Protein AF-A0A958QRT0-F1 (afdb_monomer_lite)

Sequence (179 aa):
MIATTVKENYSLEKLTEFRRAFLAACTELGKNMSVHSEMLIETIPVDVADWAEQMGEYTLIKEHGRGHIIVSFMATKYEVPKLEEDKEKGKLVVPVKSIVADQELKFNAYIYMDKNKKYLTYGKDGRSLSSKQLDKLLSAQKNLYIRKQDAELFKRYFASNVVNDLIDFYLKNETDKAG

Radius of gyration: 20.1 Å; chains: 1; bounding box: 50×43×55 Å

pLDDT: mean 81.21, std 17.02, range [22.67, 97.75]

Secondary structure (DSSP, 8-state):
-------SS--HHHHHHHHHHHHHHHHHTT----TT-----------HHHHHHHHEEEEEEEEETTEEEEEEEE--SSPPPP-EEETTTTEEEEEGGGSPTTPBPSS-EEEEETTTTEEEEEE-TT-B--HHHHHHHHHH-SEEEE-GGGHHHHHHHHHHHHHHHHHHHHHHHHHHH--

Structure (mmCIF, N/CA/C/O backbone):
data_AF-A0A958QRT0-F1
#
_entry.id   AF-A0A958QRT0-F1
#
loop_
_atom_site.group_PDB
_atom_site.id
_atom_site.type_symbol
_atom_site.label_atom_id
_atom_site.label_alt_id
_atom_site.label_comp_id
_atom_site.label_asym_id
_atom_site.label_entity_id
_atom_site.label_seq_id
_atom_site.pdbx_PDB_ins_code
_atom_site.Cartn_x
_atom_site.Cartn_y
_atom_site.Cartn_z
_atom_site.occupancy
_atom_site.B_iso_or_equiv
_atom_site.auth_seq_id
_atom_site.auth_comp_id
_atom_site.auth_asym_id
_atom_site.auth_atom_id
_atom_site.pdbx_PDB_model_num
ATOM 1 N N . MET A 1 1 ? 1.962 -14.123 -6.333 1.00 25.78 1 MET A N 1
ATOM 2 C CA . MET A 1 1 ? 2.178 -14.047 -7.791 1.00 25.78 1 MET A CA 1
ATOM 3 C C . MET A 1 1 ? 1.785 -12.650 -8.224 1.00 25.78 1 MET A C 1
ATOM 5 O O . MET A 1 1 ? 0.600 -12.349 -8.279 1.00 25.78 1 MET A O 1
ATOM 9 N N . ILE A 1 2 ? 2.769 -11.773 -8.392 1.00 25.77 2 ILE A N 1
ATOM 10 C CA . ILE A 1 2 ? 2.562 -10.430 -8.932 1.00 25.77 2 ILE A CA 1
ATOM 11 C C . ILE A 1 2 ? 3.020 -10.539 -10.384 1.00 25.77 2 ILE A C 1
ATOM 13 O O . ILE A 1 2 ? 4.209 -10.647 -10.651 1.00 25.77 2 ILE A O 1
ATOM 17 N N . ALA A 1 3 ? 2.068 -10.659 -11.303 1.00 22.67 3 ALA A N 1
ATOM 18 C CA . ALA A 1 3 ? 2.349 -10.604 -12.729 1.00 22.67 3 ALA A CA 1
ATOM 19 C C . ALA A 1 3 ? 2.174 -9.146 -13.151 1.00 22.67 3 ALA A C 1
ATOM 21 O O . ALA A 1 3 ? 1.046 -8.678 -13.303 1.00 22.67 3 ALA A O 1
ATOM 22 N N . THR A 1 4 ? 3.278 -8.416 -13.275 1.00 27.89 4 THR A N 1
ATOM 23 C CA . THR A 1 4 ? 3.251 -7.043 -13.779 1.00 27.89 4 THR A CA 1
ATOM 24 C C . THR A 1 4 ? 3.707 -7.069 -15.227 1.00 27.89 4 THR A C 1
ATOM 26 O O . THR A 1 4 ? 4.863 -7.348 -15.523 1.00 27.89 4 THR A O 1
ATOM 29 N N . THR A 1 5 ? 2.788 -6.800 -16.150 1.00 25.39 5 THR A N 1
ATOM 30 C CA . THR A 1 5 ? 3.132 -6.550 -17.551 1.00 25.39 5 THR A CA 1
ATOM 31 C C . THR A 1 5 ? 3.600 -5.104 -17.659 1.00 25.39 5 THR A C 1
ATOM 33 O O . THR A 1 5 ? 2.780 -4.190 -17.590 1.00 25.39 5 THR A O 1
ATOM 36 N N . VAL A 1 6 ? 4.905 -4.879 -17.805 1.00 34.78 6 VAL A N 1
ATOM 37 C CA . VAL A 1 6 ? 5.455 -3.539 -18.045 1.00 34.78 6 VAL A CA 1
ATOM 38 C C . VAL A 1 6 ? 5.923 -3.474 -19.493 1.00 34.78 6 VAL A C 1
ATOM 40 O O . VAL A 1 6 ? 6.841 -4.179 -19.896 1.00 34.78 6 VAL A O 1
ATOM 43 N N . LYS A 1 7 ? 5.240 -2.655 -20.297 1.00 38.75 7 LYS A N 1
ATOM 44 C CA . LYS A 1 7 ? 5.672 -2.305 -21.654 1.00 38.75 7 LYS A CA 1
ATOM 45 C C . LYS A 1 7 ? 6.659 -1.142 -21.561 1.00 38.75 7 LYS A C 1
ATOM 47 O O . LYS A 1 7 ? 6.246 -0.102 -21.054 1.00 38.75 7 LYS A O 1
ATOM 52 N N . GLU A 1 8 ? 7.859 -1.373 -22.095 1.00 42.41 8 GLU A N 1
ATOM 53 C CA . GLU A 1 8 ? 8.827 -0.482 -22.769 1.00 42.41 8 GLU A CA 1
ATOM 54 C C . GLU A 1 8 ? 8.709 1.037 -22.565 1.00 42.41 8 GLU A C 1
ATOM 56 O O . GLU A 1 8 ? 7.611 1.596 -22.645 1.00 42.41 8 GLU A O 1
ATOM 61 N N . ASN A 1 9 ? 9.885 1.681 -22.448 1.00 44.34 9 ASN A N 1
ATOM 62 C CA . ASN A 1 9 ? 10.188 3.080 -22.789 1.00 44.34 9 ASN A CA 1
ATOM 63 C C . ASN A 1 9 ? 8.977 3.822 -23.354 1.00 44.34 9 ASN A C 1
ATOM 65 O O . ASN A 1 9 ? 8.547 3.536 -24.474 1.00 44.34 9 ASN A O 1
ATOM 69 N N . TYR A 1 10 ? 8.398 4.739 -22.573 1.00 49.50 10 TYR A N 1
ATOM 70 C CA . TYR A 1 10 ? 7.204 5.461 -22.994 1.00 49.50 10 TYR A CA 1
ATOM 71 C C . TYR A 1 10 ? 7.439 6.081 -24.375 1.00 49.50 10 TYR A C 1
ATOM 73 O O . TYR A 1 10 ? 8.211 7.027 -24.521 1.00 49.50 10 TYR A O 1
ATOM 81 N N . SER A 1 11 ? 6.774 5.542 -25.401 1.00 60.44 11 SER A N 1
ATOM 82 C CA . SER A 1 11 ? 6.780 6.167 -26.715 1.00 60.44 11 SER A CA 1
ATOM 83 C C . SER A 1 11 ? 6.217 7.581 -26.569 1.00 60.44 11 SER A C 1
ATOM 85 O O . SER A 1 11 ? 5.319 7.822 -25.754 1.00 60.44 11 SER A O 1
ATOM 87 N N . LEU A 1 12 ? 6.718 8.524 -27.373 1.00 56.06 12 LEU A N 1
ATOM 88 C CA . LEU A 1 12 ? 6.202 9.899 -27.436 1.00 56.06 12 LEU A CA 1
ATOM 89 C C . LEU A 1 12 ? 4.664 9.919 -27.549 1.00 56.06 12 LEU A C 1
ATOM 91 O O . LEU A 1 12 ? 3.988 10.793 -27.013 1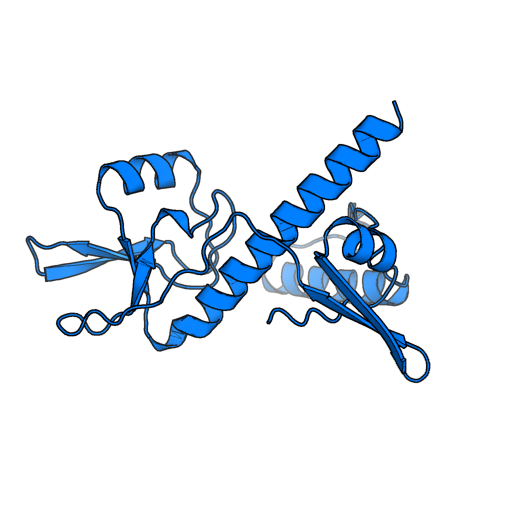.00 56.06 12 LEU A O 1
ATOM 95 N N . GLU A 1 13 ? 4.117 8.896 -28.201 1.00 63.62 13 GLU A N 1
ATOM 96 C CA . GLU A 1 13 ? 2.695 8.628 -28.366 1.00 63.62 13 GLU A CA 1
ATOM 97 C C . GLU A 1 13 ? 1.967 8.399 -27.029 1.00 63.62 13 GLU A C 1
ATOM 99 O O . GLU A 1 13 ? 0.973 9.071 -26.761 1.00 63.62 13 GLU A O 1
ATOM 104 N N . LYS A 1 14 ? 2.501 7.555 -26.134 1.00 63.78 14 LYS A N 1
ATOM 105 C CA . LYS A 1 14 ? 1.920 7.320 -24.799 1.00 63.78 14 LYS A CA 1
ATOM 106 C C . LYS A 1 14 ? 2.013 8.543 -23.888 1.00 63.78 14 LYS A C 1
ATOM 108 O O . LYS A 1 14 ? 1.078 8.815 -23.141 1.00 63.78 14 LYS A O 1
ATOM 113 N N . LEU A 1 15 ? 3.115 9.296 -23.949 1.00 63.78 15 LEU A N 1
ATOM 114 C CA . LEU A 1 15 ? 3.248 10.557 -23.201 1.00 63.78 15 LEU A CA 1
ATOM 115 C C . LEU A 1 15 ? 2.255 11.608 -23.708 1.00 63.78 15 LEU A C 1
ATOM 117 O O . LEU A 1 15 ? 1.660 12.342 -22.920 1.00 63.78 15 LEU A O 1
ATOM 121 N N . THR A 1 16 ? 2.024 11.641 -25.020 1.00 68.88 16 THR A N 1
ATOM 122 C CA . THR A 1 16 ? 1.020 12.512 -25.642 1.00 68.88 16 THR A CA 1
ATOM 123 C C . THR A 1 16 ? -0.397 12.114 -25.226 1.00 68.88 16 THR A C 1
ATOM 125 O O . THR A 1 16 ? -1.219 12.983 -24.927 1.00 68.88 16 THR A O 1
ATOM 128 N N . GLU A 1 17 ? -0.683 10.814 -25.160 1.00 76.12 17 GLU A N 1
ATOM 129 C CA . GLU A 1 17 ? -1.972 10.280 -24.719 1.00 76.12 17 GLU A CA 1
ATOM 130 C C . GLU A 1 17 ? -2.236 10.584 -23.237 1.00 76.12 17 GLU A C 1
ATOM 132 O O . GLU A 1 17 ? -3.290 11.127 -22.899 1.00 76.12 17 GLU A O 1
ATOM 137 N N . PHE A 1 18 ? -1.242 10.358 -22.371 1.00 75.19 18 PHE A N 1
ATOM 138 C CA . PHE A 1 18 ? -1.289 10.749 -20.961 1.00 75.19 18 PHE A CA 1
ATOM 139 C C . PHE A 1 18 ? -1.544 12.250 -20.800 1.00 75.19 18 PHE A C 1
ATOM 141 O O . PHE A 1 18 ? -2.455 12.652 -20.079 1.00 75.19 18 PHE A O 1
ATOM 148 N N . ARG A 1 19 ? -0.791 13.091 -21.520 1.00 72.75 19 ARG A N 1
ATOM 149 C CA . ARG A 1 19 ? -0.951 14.549 -21.481 1.00 72.75 19 ARG A CA 1
ATOM 150 C C . ARG A 1 19 ? -2.365 14.972 -21.874 1.00 72.75 19 ARG A C 1
ATOM 152 O O . ARG A 1 19 ? -2.944 15.843 -21.228 1.00 72.75 19 ARG A O 1
ATOM 159 N N . ARG A 1 20 ? -2.936 14.359 -22.915 1.00 78.62 20 ARG A N 1
ATOM 160 C CA . ARG A 1 20 ? -4.307 14.642 -23.362 1.00 78.62 20 ARG A CA 1
ATOM 161 C C . ARG A 1 20 ? -5.331 14.250 -22.293 1.00 78.62 20 ARG A C 1
ATOM 163 O O . ARG A 1 20 ? -6.212 15.053 -21.994 1.00 78.62 20 ARG A O 1
ATOM 170 N N . ALA A 1 21 ? -5.193 13.064 -21.702 1.00 80.06 21 ALA A N 1
ATOM 171 C CA . ALA A 1 21 ? -6.075 12.595 -20.633 1.00 80.06 21 ALA A CA 1
ATOM 172 C C . ALA A 1 21 ? -5.989 13.484 -19.379 1.00 80.06 21 ALA A C 1
ATOM 174 O O . ALA A 1 21 ? -7.010 13.845 -18.798 1.00 80.06 21 ALA A O 1
ATOM 175 N N . PHE A 1 22 ? -4.779 13.900 -19.001 1.00 76.62 22 PHE A N 1
ATOM 176 C CA . PHE A 1 22 ? -4.549 14.783 -17.861 1.00 76.62 22 PHE A CA 1
ATOM 177 C C . PHE A 1 22 ? -5.178 16.168 -18.060 1.00 76.62 22 PHE A C 1
ATOM 179 O O . PHE A 1 22 ? -5.874 16.661 -17.174 1.00 76.62 22 PHE A O 1
ATOM 186 N N . LEU A 1 23 ? -4.973 16.792 -19.229 1.00 80.56 23 LEU A N 1
ATOM 187 C CA . LEU A 1 23 ? -5.564 18.099 -19.533 1.00 80.56 23 LEU A CA 1
ATOM 188 C C . LEU A 1 23 ? -7.096 18.045 -19.490 1.00 80.56 23 LEU A C 1
ATOM 190 O O . LEU A 1 23 ? -7.709 18.940 -18.911 1.00 80.56 23 LEU A O 1
ATOM 194 N N . ALA A 1 24 ? -7.700 16.978 -20.024 1.00 79.38 24 ALA A N 1
ATOM 195 C CA . ALA A 1 24 ? -9.145 16.772 -19.967 1.00 79.38 24 ALA A CA 1
ATOM 196 C C . ALA A 1 24 ? -9.658 16.702 -18.517 1.00 79.38 24 ALA A C 1
ATOM 198 O O . ALA A 1 24 ? -10.584 17.428 -18.158 1.00 79.38 24 ALA A O 1
ATOM 199 N N . ALA A 1 25 ? -8.999 15.918 -17.658 1.00 79.88 25 ALA A N 1
ATOM 200 C CA . ALA A 1 25 ? -9.362 15.810 -16.245 1.00 79.88 25 ALA A CA 1
ATOM 201 C C . ALA A 1 25 ? -9.219 17.147 -15.488 1.00 79.88 25 ALA A C 1
ATOM 203 O O . ALA A 1 25 ? -10.051 17.489 -14.647 1.00 79.88 25 ALA A O 1
ATOM 204 N N . CYS A 1 26 ? -8.191 17.948 -15.788 1.00 73.06 26 CYS A N 1
ATOM 205 C CA . CYS A 1 26 ? -8.038 19.281 -15.198 1.00 73.06 26 CYS A CA 1
ATOM 206 C C . CYS A 1 26 ? -9.166 20.236 -15.608 1.00 73.06 26 CYS A C 1
ATOM 208 O O . CYS A 1 26 ? -9.680 20.962 -14.753 1.00 73.06 26 CYS A O 1
ATOM 210 N N . THR A 1 27 ? -9.580 20.209 -16.879 1.00 78.50 27 THR A N 1
ATOM 211 C CA . THR A 1 27 ? -10.710 21.005 -17.377 1.00 78.50 27 THR A CA 1
ATOM 212 C C . THR A 1 27 ? -12.025 20.598 -16.712 1.00 78.50 27 THR A C 1
ATOM 214 O O . THR A 1 27 ? -12.773 21.473 -16.280 1.00 78.50 27 THR A O 1
ATOM 217 N N . GLU A 1 28 ? -12.283 19.297 -16.549 1.00 81.44 28 GLU A N 1
ATOM 218 C CA . GLU A 1 28 ? -13.466 18.788 -15.834 1.00 81.44 28 GLU A CA 1
ATOM 219 C C . GLU A 1 28 ? -13.515 19.248 -14.369 1.00 81.44 28 GLU A C 1
ATOM 221 O O . GLU A 1 28 ? -14.586 19.514 -13.826 1.00 81.44 28 GLU A O 1
ATOM 226 N N . LEU A 1 29 ? -12.352 19.418 -13.739 1.00 83.81 29 LEU A N 1
ATOM 227 C CA . LEU A 1 29 ? -12.215 19.936 -12.375 1.00 83.81 29 LEU A CA 1
ATOM 228 C C . LEU A 1 29 ? -12.211 21.476 -12.296 1.00 83.81 29 LEU A C 1
ATOM 230 O O . LEU A 1 29 ? -11.921 22.034 -11.236 1.00 83.81 29 LEU A O 1
ATOM 234 N N . GLY A 1 30 ? -12.504 22.175 -13.398 1.00 77.75 30 GLY A N 1
ATOM 235 C CA . GLY A 1 30 ? -12.565 23.639 -13.462 1.00 77.75 30 GLY A CA 1
ATOM 236 C C . GLY A 1 30 ? -11.201 24.335 -13.416 1.00 77.75 30 GLY A C 1
ATOM 237 O O . GLY A 1 30 ? -11.134 25.552 -13.236 1.00 77.75 30 GLY A O 1
ATOM 238 N N . LYS A 1 31 ? -10.098 23.593 -13.574 1.00 71.25 31 LYS A N 1
ATOM 239 C CA . LYS A 1 31 ? -8.747 24.155 -13.654 1.00 71.25 31 LYS A CA 1
ATOM 240 C C . LYS A 1 31 ? -8.408 24.440 -15.115 1.00 71.25 31 LYS A C 1
ATOM 242 O O . LYS A 1 31 ? -8.142 23.526 -15.891 1.00 71.25 31 LYS A O 1
ATOM 247 N N . ASN A 1 32 ? -8.378 25.719 -15.487 1.00 63.59 32 ASN A N 1
ATOM 248 C CA . ASN A 1 32 ? -7.873 26.138 -16.794 1.00 63.59 32 ASN A CA 1
ATOM 249 C C . ASN A 1 32 ? -6.344 26.039 -16.812 1.00 63.59 32 ASN A C 1
ATOM 251 O O . ASN A 1 32 ? -5.650 26.894 -16.266 1.00 63.59 32 ASN A O 1
ATOM 255 N N . MET A 1 33 ? -5.827 24.987 -17.441 1.00 60.94 33 MET A N 1
ATOM 256 C CA . MET A 1 33 ? -4.412 24.863 -17.770 1.00 60.94 33 MET A CA 1
ATOM 257 C C . MET A 1 33 ? -4.193 25.210 -19.240 1.00 60.94 33 MET A C 1
ATOM 259 O O . MET A 1 33 ? -4.916 24.738 -20.115 1.00 60.94 33 MET A O 1
ATOM 263 N N . SER A 1 34 ? -3.192 26.044 -19.513 1.00 61.31 34 SER A N 1
ATOM 264 C CA . SER A 1 34 ? -2.800 26.374 -20.880 1.00 61.31 34 SER A CA 1
ATOM 265 C C . SER A 1 34 ? -2.246 25.130 -21.576 1.00 61.31 34 SER A C 1
ATOM 267 O O . SER A 1 34 ? -1.426 24.402 -21.021 1.0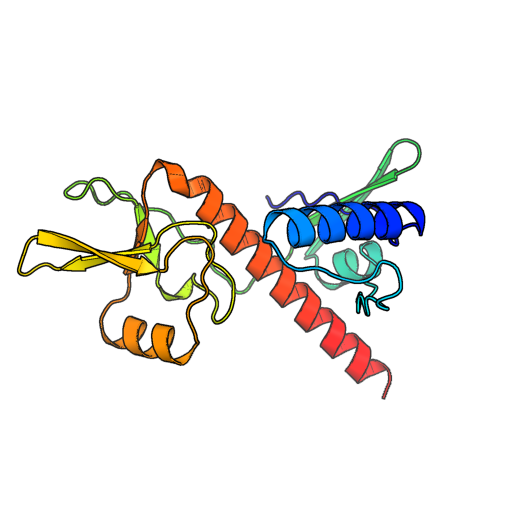0 61.31 34 SER A O 1
ATOM 269 N N . VAL A 1 35 ? -2.625 24.912 -22.837 1.00 56.66 35 VAL A N 1
ATOM 270 C CA . VAL A 1 35 ? -2.046 23.857 -23.691 1.00 56.66 35 VAL A CA 1
ATOM 271 C C . VAL A 1 35 ? -0.544 24.095 -23.941 1.00 56.66 35 VAL A C 1
ATOM 273 O O . VAL A 1 35 ? 0.145 23.214 -24.443 1.00 56.66 35 VAL A O 1
ATOM 276 N N . HIS A 1 36 ? -0.007 25.256 -23.559 1.00 56.19 36 HIS A N 1
ATOM 277 C CA . HIS A 1 36 ? 1.421 25.580 -23.610 1.00 56.19 36 HIS A CA 1
ATOM 278 C C . HIS A 1 36 ? 2.136 25.455 -22.261 1.00 56.19 36 HIS A C 1
ATOM 280 O O . HIS A 1 36 ? 3.318 25.763 -22.177 1.00 56.19 36 HIS A O 1
ATOM 286 N N . SER A 1 37 ? 1.453 25.001 -21.208 1.00 54.38 37 SER A N 1
ATOM 287 C CA . SER A 1 37 ? 2.118 24.644 -19.958 1.00 54.38 37 SER A CA 1
ATOM 288 C C . SER A 1 37 ? 3.051 23.461 -20.213 1.00 54.38 37 SER A C 1
ATOM 290 O O . SER A 1 37 ? 2.596 22.377 -20.599 1.00 54.38 37 SER A O 1
ATOM 292 N N . GLU A 1 38 ? 4.351 23.673 -20.022 1.00 53.47 38 GLU A N 1
ATOM 293 C CA . GLU A 1 38 ? 5.323 22.589 -19.959 1.00 53.47 38 GLU A CA 1
ATOM 294 C C . GLU A 1 38 ? 4.946 21.690 -18.781 1.00 53.47 38 GLU A C 1
ATOM 296 O O . GLU A 1 38 ? 4.831 22.136 -17.639 1.00 53.47 38 GLU A O 1
ATOM 301 N N . MET A 1 39 ? 4.669 20.424 -19.077 1.00 48.28 39 MET A N 1
ATOM 302 C CA . MET A 1 39 ? 4.462 19.409 -18.059 1.00 48.28 39 MET A CA 1
ATOM 303 C C . MET A 1 39 ? 5.790 18.687 -17.908 1.00 48.28 39 MET A C 1
ATOM 305 O O . MET A 1 39 ? 6.142 17.856 -18.743 1.00 48.28 39 MET A O 1
ATOM 309 N N . LEU A 1 40 ? 6.537 19.045 -16.869 1.00 46.69 40 LEU A N 1
ATOM 310 C CA . LEU A 1 40 ? 7.687 18.266 -16.435 1.00 46.69 40 LEU A CA 1
ATOM 311 C C . LEU A 1 40 ? 7.161 16.944 -15.877 1.00 46.69 40 LEU A C 1
ATOM 313 O O . LEU A 1 40 ? 6.681 16.869 -14.748 1.00 46.69 40 LEU A O 1
ATOM 317 N N . ILE A 1 41 ? 7.180 15.918 -16.724 1.00 46.12 41 ILE A N 1
ATOM 318 C CA . ILE A 1 41 ? 6.999 14.535 -16.303 1.00 46.12 41 ILE A CA 1
ATOM 319 C C . ILE A 1 41 ? 8.403 13.993 -16.077 1.00 46.12 41 ILE A C 1
ATOM 321 O O . ILE A 1 41 ? 9.106 13.646 -17.025 1.00 46.12 41 ILE A O 1
ATOM 325 N N . GLU A 1 42 ? 8.818 13.950 -14.819 1.00 45.69 42 GLU A N 1
ATOM 326 C CA . GLU A 1 42 ? 10.033 13.248 -14.427 1.00 45.69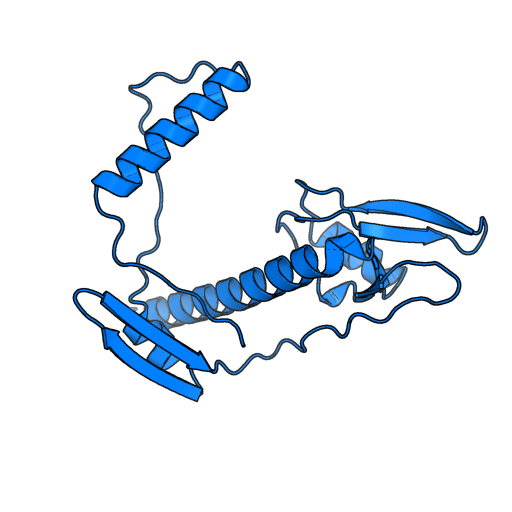 42 GLU A CA 1
ATOM 327 C C . GLU A 1 42 ? 9.715 11.751 -14.401 1.00 45.69 42 GLU A C 1
ATOM 329 O O . GLU A 1 42 ? 9.056 11.244 -13.495 1.00 45.69 42 GLU A O 1
ATOM 334 N N . THR A 1 43 ? 10.120 11.038 -15.449 1.00 52.75 43 THR A N 1
ATOM 335 C CA . THR A 1 43 ? 10.120 9.574 -15.447 1.00 52.75 43 THR A CA 1
ATOM 336 C C . THR A 1 43 ? 11.511 9.091 -15.094 1.00 52.75 43 THR A C 1
ATOM 338 O O . THR A 1 43 ? 12.476 9.529 -15.718 1.00 52.75 43 THR A O 1
ATOM 341 N N . ILE A 1 44 ? 11.612 8.147 -14.165 1.00 57.19 44 ILE A N 1
ATOM 342 C CA . ILE A 1 44 ? 12.864 7.435 -13.931 1.00 57.19 44 ILE A CA 1
ATOM 343 C C . ILE A 1 44 ? 12.868 6.218 -14.864 1.00 57.19 44 ILE A C 1
ATOM 345 O O . ILE A 1 44 ? 12.031 5.327 -14.687 1.00 57.19 44 ILE A O 1
ATOM 349 N N . PRO A 1 45 ? 13.727 6.182 -15.897 1.00 67.94 45 PRO A N 1
ATOM 350 C CA . PRO A 1 45 ? 13.840 5.009 -16.745 1.00 67.94 45 PRO A CA 1
ATOM 351 C C . PRO A 1 45 ? 14.451 3.870 -15.926 1.00 67.94 45 PRO A C 1
ATOM 353 O O . PRO A 1 45 ? 15.532 4.008 -15.360 1.00 67.94 45 PRO A O 1
ATOM 356 N N . VAL A 1 46 ? 13.744 2.746 -15.864 1.00 74.56 46 VAL A N 1
ATOM 357 C CA . VAL A 1 46 ? 14.248 1.495 -15.295 1.00 74.56 46 VAL A CA 1
ATOM 358 C C . VAL A 1 46 ? 14.281 0.490 -16.433 1.00 74.56 46 VAL A C 1
ATOM 360 O O . VAL A 1 46 ? 13.242 0.239 -17.051 1.00 74.56 46 VAL A O 1
ATOM 363 N N . ASP A 1 47 ? 15.454 -0.076 -16.718 1.00 83.00 47 ASP A N 1
ATOM 364 C CA . ASP A 1 47 ? 15.513 -1.269 -17.555 1.00 83.00 47 ASP A CA 1
ATOM 365 C C . ASP A 1 47 ? 14.872 -2.415 -16.766 1.00 83.00 47 ASP A C 1
ATOM 367 O O . ASP A 1 47 ? 15.396 -2.877 -15.755 1.00 83.00 47 ASP A O 1
ATOM 371 N N . VAL A 1 48 ? 13.665 -2.803 -17.176 1.00 81.38 48 VA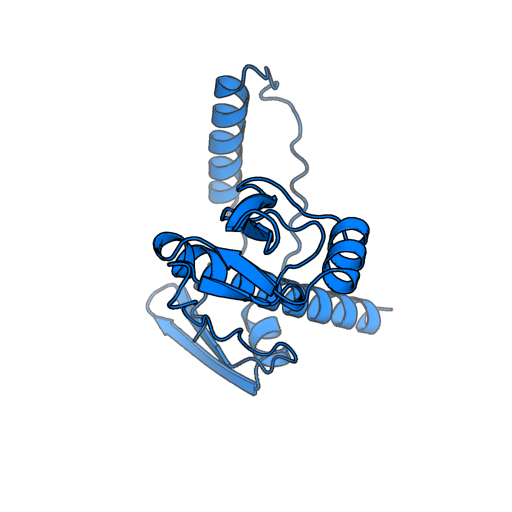L A N 1
ATOM 372 C CA . VAL A 1 48 ? 12.849 -3.779 -16.447 1.00 81.38 48 VAL A CA 1
ATOM 373 C C . VAL A 1 48 ? 13.491 -5.164 -16.481 1.00 81.38 48 VAL A C 1
ATOM 375 O O . VAL A 1 48 ? 13.290 -5.924 -15.536 1.00 81.38 48 VAL A O 1
ATOM 378 N N . ALA A 1 49 ? 14.240 -5.500 -17.537 1.00 84.50 49 ALA A N 1
ATOM 379 C CA . ALA A 1 49 ? 14.939 -6.775 -17.620 1.00 84.50 49 ALA A CA 1
ATOM 380 C C . ALA A 1 49 ? 16.094 -6.797 -16.617 1.00 84.50 49 ALA A C 1
ATOM 382 O O . ALA A 1 49 ? 16.111 -7.674 -15.754 1.00 84.50 49 ALA A O 1
ATOM 383 N N . ASP A 1 50 ? 16.953 -5.775 -16.638 1.00 86.06 50 ASP A N 1
ATOM 384 C CA . ASP A 1 50 ? 18.078 -5.668 -15.701 1.00 86.06 50 ASP A CA 1
ATOM 385 C C . ASP A 1 50 ? 17.593 -5.581 -14.249 1.00 86.06 50 ASP A C 1
ATOM 387 O O . ASP A 1 50 ? 18.090 -6.286 -13.370 1.00 86.06 50 ASP A O 1
ATOM 391 N N . TRP A 1 51 ? 16.566 -4.769 -13.982 1.00 87.69 51 TRP A N 1
ATOM 392 C CA . TRP A 1 51 ? 15.951 -4.672 -12.658 1.00 87.69 51 TRP A CA 1
ATOM 393 C C . TRP A 1 51 ? 15.387 -6.016 -12.191 1.00 87.69 51 TRP A C 1
ATOM 395 O O . TRP A 1 51 ? 15.615 -6.418 -11.050 1.00 87.69 51 TRP A O 1
ATOM 405 N N . ALA A 1 52 ? 14.660 -6.731 -13.054 1.00 86.81 52 ALA A N 1
ATOM 406 C CA . ALA A 1 52 ? 14.086 -8.025 -12.706 1.00 86.81 52 ALA A CA 1
ATOM 407 C C . ALA A 1 52 ? 15.158 -9.103 -12.500 1.00 86.81 52 ALA A C 1
ATOM 409 O O . ALA A 1 52 ? 14.980 -9.969 -11.646 1.00 86.81 52 ALA A O 1
ATOM 410 N N . GLU A 1 53 ? 16.256 -9.080 -13.254 1.00 86.56 53 GLU A N 1
ATOM 411 C CA . GLU A 1 53 ? 17.392 -9.983 -13.048 1.00 86.56 53 GLU A CA 1
ATOM 412 C C . GLU A 1 53 ? 18.147 -9.674 -11.752 1.00 86.56 53 GLU A C 1
ATOM 414 O O . GLU A 1 53 ? 18.516 -10.600 -11.035 1.00 86.56 53 GLU A O 1
ATOM 419 N N . GLN A 1 54 ? 18.325 -8.396 -11.403 1.00 85.38 54 GLN A N 1
ATOM 420 C CA . GLN A 1 54 ? 19.021 -8.004 -10.174 1.00 85.38 54 GLN A CA 1
ATOM 421 C C . GLN A 1 54 ? 18.185 -8.223 -8.905 1.00 85.38 54 GLN A C 1
ATOM 423 O O . GLN A 1 54 ? 18.726 -8.604 -7.867 1.00 85.38 54 GLN A O 1
ATOM 428 N N 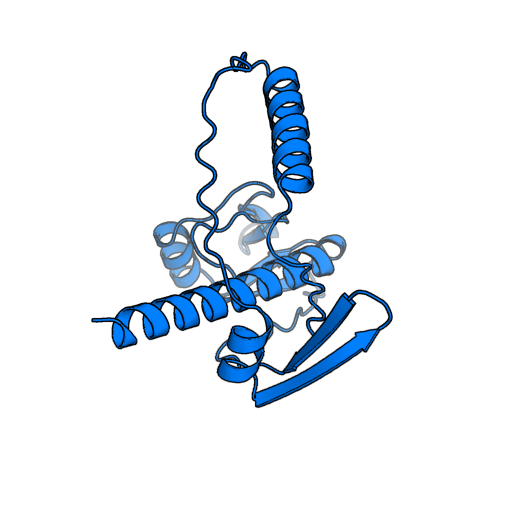. MET A 1 55 ? 16.878 -7.956 -8.962 1.00 85.94 55 MET A N 1
ATOM 429 C CA . MET A 1 55 ? 15.988 -8.026 -7.795 1.00 85.94 55 MET A CA 1
ATOM 430 C C . MET A 1 55 ? 15.289 -9.383 -7.638 1.00 85.94 55 MET A C 1
ATOM 432 O O . MET A 1 55 ? 14.757 -9.689 -6.567 1.00 85.94 55 MET A O 1
ATOM 436 N N . GLY A 1 56 ? 15.232 -10.179 -8.705 1.00 84.75 56 GLY A N 1
ATOM 437 C CA . GLY A 1 56 ? 14.587 -11.486 -8.717 1.00 84.75 56 GLY A CA 1
ATOM 438 C C . GLY A 1 56 ? 15.492 -12.596 -8.193 1.00 84.75 56 GLY A C 1
ATOM 439 O O . GLY A 1 56 ? 16.647 -12.707 -8.581 1.00 84.75 56 GLY A O 1
ATOM 440 N N . GLU A 1 57 ? 14.944 -13.494 -7.375 1.00 87.00 57 GLU A N 1
ATOM 441 C CA . GLU A 1 57 ? 15.567 -14.799 -7.114 1.00 87.00 57 GLU A CA 1
ATOM 442 C C . GLU A 1 57 ? 15.473 -15.709 -8.345 1.00 87.00 57 GLU A C 1
ATOM 444 O O .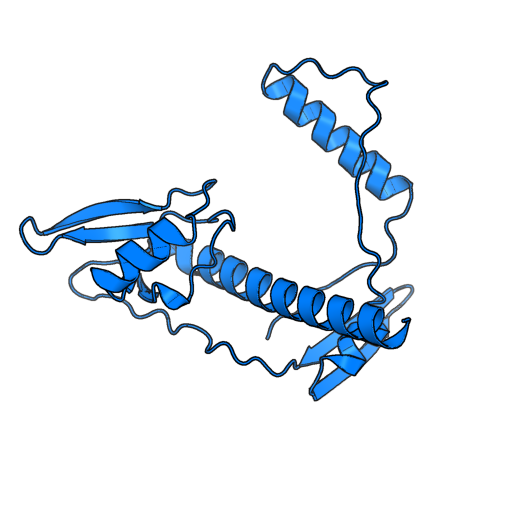 GLU A 1 57 ? 16.341 -16.542 -8.600 1.00 87.00 57 GLU A O 1
ATOM 449 N N . TYR A 1 58 ? 14.387 -15.559 -9.106 1.00 86.69 58 TYR A N 1
ATOM 450 C CA . TYR A 1 58 ? 14.155 -16.280 -10.347 1.00 86.69 58 TYR A CA 1
ATOM 451 C C . TYR A 1 58 ? 13.407 -15.392 -11.332 1.00 86.69 58 TYR A C 1
ATOM 453 O O . TYR A 1 58 ? 12.303 -14.933 -11.035 1.00 86.69 58 TYR A O 1
ATOM 461 N N . THR A 1 59 ? 13.973 -15.212 -12.521 1.00 87.50 59 THR A N 1
ATOM 462 C CA . THR A 1 59 ? 13.378 -14.401 -13.584 1.00 87.50 59 THR A CA 1
ATOM 463 C C . THR A 1 59 ? 13.279 -15.222 -14.864 1.00 87.50 59 THR A C 1
ATOM 465 O O . THR A 1 59 ? 14.250 -15.805 -15.337 1.00 87.50 59 THR A O 1
ATOM 468 N N . LEU A 1 60 ? 12.070 -15.289 -15.417 1.00 86.62 60 LEU A N 1
ATOM 469 C CA . LEU A 1 60 ? 11.776 -15.872 -16.716 1.00 86.62 60 LEU A CA 1
ATOM 470 C C . LEU A 1 60 ? 11.437 -14.742 -17.681 1.00 86.62 60 LEU A C 1
ATOM 472 O O . LEU A 1 60 ? 10.428 -14.058 -17.507 1.00 86.62 60 LEU A O 1
ATOM 476 N N . ILE A 1 61 ? 12.239 -14.610 -18.730 1.00 84.88 61 ILE A N 1
ATOM 477 C CA . ILE A 1 61 ? 11.984 -13.690 -19.834 1.00 84.88 61 ILE A CA 1
ATOM 478 C C . ILE A 1 61 ? 11.605 -14.536 -21.046 1.00 84.88 61 ILE A C 1
ATOM 480 O O . ILE A 1 61 ? 12.353 -15.422 -21.460 1.00 84.88 61 ILE A O 1
ATOM 484 N N . LYS A 1 62 ? 10.412 -14.310 -21.596 1.00 85.25 62 LYS A N 1
ATOM 485 C CA . LYS A 1 62 ? 9.972 -14.941 -22.844 1.00 85.25 62 LYS A CA 1
ATOM 486 C C . LYS A 1 62 ? 9.588 -13.893 -23.866 1.00 85.25 62 LYS A C 1
ATOM 488 O O . LYS A 1 62 ? 8.783 -13.010 -23.585 1.00 85.25 62 LYS A O 1
ATOM 493 N N . GLU A 1 63 ? 10.091 -14.062 -25.077 1.00 82.62 63 GLU A N 1
ATOM 494 C CA . GLU A 1 63 ? 9.633 -13.307 -26.234 1.00 82.62 63 GLU A CA 1
ATOM 495 C C . GLU A 1 63 ? 8.352 -13.932 -26.785 1.00 82.62 63 GLU A C 1
ATOM 497 O O . GLU A 1 63 ? 8.275 -15.139 -27.023 1.00 82.62 63 GLU A O 1
ATOM 502 N N . HIS A 1 64 ? 7.325 -13.110 -26.977 1.00 71.62 64 HIS A N 1
ATOM 503 C CA . HIS A 1 64 ? 6.088 -13.523 -27.622 1.00 71.62 64 HIS A CA 1
ATOM 504 C C . HIS A 1 64 ? 5.650 -12.464 -28.638 1.00 71.62 64 HIS A C 1
ATOM 506 O O . HIS A 1 64 ? 5.038 -11.446 -28.302 1.00 71.62 64 HIS A O 1
ATOM 512 N N . GLY A 1 65 ? 5.959 -12.709 -29.914 1.00 79.88 65 GLY A N 1
ATOM 513 C CA . GLY A 1 65 ? 5.693 -11.768 -31.001 1.00 79.88 65 GLY A CA 1
ATOM 514 C C . GLY A 1 65 ? 6.646 -10.571 -30.960 1.00 79.88 65 GLY A C 1
ATOM 515 O O . GLY A 1 65 ? 7.845 -10.742 -31.133 1.00 79.88 65 GLY A O 1
ATOM 516 N N . ARG A 1 66 ? 6.109 -9.360 -30.755 1.00 73.81 66 ARG A N 1
ATOM 517 C CA . ARG A 1 66 ? 6.884 -8.105 -30.635 1.00 73.81 66 ARG A CA 1
ATOM 518 C C . ARG A 1 66 ? 7.032 -7.618 -29.186 1.00 73.81 66 ARG A C 1
ATOM 520 O O . ARG A 1 66 ? 7.160 -6.422 -28.967 1.00 73.81 66 ARG A O 1
ATOM 527 N N . GLY A 1 67 ? 6.891 -8.494 -28.197 1.00 70.69 67 GLY A N 1
ATOM 528 C CA . GLY A 1 67 ? 6.979 -8.089 -26.798 1.00 70.69 67 GLY A CA 1
ATOM 529 C C . GLY A 1 67 ? 7.608 -9.151 -25.916 1.00 70.69 67 GLY A C 1
ATOM 530 O O . GLY A 1 67 ? 7.567 -10.344 -26.229 1.00 70.69 67 GLY A O 1
ATOM 531 N N . HIS A 1 68 ? 8.143 -8.692 -24.791 1.00 75.81 68 HIS A N 1
ATOM 532 C CA . HIS A 1 68 ? 8.735 -9.521 -23.754 1.00 75.81 68 HIS A CA 1
ATOM 533 C C . HIS A 1 68 ? 7.742 -9.689 -22.606 1.00 75.81 68 HIS A C 1
ATOM 535 O O . HIS A 1 68 ? 7.132 -8.731 -22.130 1.00 75.81 68 HIS A O 1
ATOM 541 N N . ILE A 1 69 ? 7.567 -10.928 -22.164 1.00 79.31 69 ILE A N 1
ATOM 542 C CA . ILE A 1 69 ? 6.888 -11.257 -20.917 1.00 79.31 69 ILE A CA 1
ATOM 543 C C . ILE A 1 69 ? 7.983 -11.566 -19.909 1.00 79.31 69 ILE A C 1
ATOM 545 O O . ILE A 1 69 ? 8.707 -12.550 -20.063 1.00 79.31 69 ILE A O 1
ATOM 549 N N . ILE A 1 70 ? 8.077 -10.727 -18.883 1.00 81.50 70 ILE A N 1
ATOM 550 C CA . ILE A 1 70 ? 8.991 -10.915 -17.761 1.00 81.50 70 ILE A CA 1
ATOM 551 C C . ILE A 1 70 ? 8.158 -11.388 -16.572 1.00 81.50 70 ILE A C 1
ATOM 553 O O . ILE A 1 70 ? 7.205 -10.727 -16.158 1.00 81.50 70 ILE A O 1
ATOM 557 N N . VAL A 1 71 ? 8.500 -12.554 -16.035 1.00 83.12 71 VAL A N 1
ATOM 558 C CA . VAL A 1 71 ? 7.950 -13.070 -14.781 1.00 83.12 71 VAL A CA 1
ATOM 559 C C . VAL A 1 71 ? 9.104 -13.207 -13.813 1.00 83.12 71 VAL A C 1
ATOM 561 O O . VAL A 1 71 ? 9.992 -14.023 -14.035 1.00 83.12 71 VAL A O 1
ATOM 564 N N . SER A 1 72 ? 9.077 -12.429 -12.738 1.00 84.12 72 SER A N 1
ATOM 565 C CA . SER A 1 72 ? 10.113 -12.469 -11.713 1.00 84.12 72 SER A CA 1
ATOM 566 C C . SER A 1 72 ? 9.521 -12.824 -10.354 1.00 84.12 72 SER A C 1
ATOM 568 O O . SER A 1 72 ? 8.456 -12.335 -9.966 1.00 84.12 72 SER A O 1
ATOM 570 N N . PHE A 1 73 ? 10.207 -13.711 -9.641 1.00 86.31 73 PHE A N 1
ATOM 571 C CA . PHE A 1 73 ? 9.972 -14.012 -8.239 1.00 86.31 73 PHE A CA 1
ATOM 572 C C . PHE A 1 73 ? 10.982 -13.223 -7.425 1.00 86.31 73 PHE A C 1
ATOM 574 O O . PHE A 1 73 ? 12.167 -13.539 -7.422 1.00 86.31 73 PHE A O 1
ATOM 581 N N . MET A 1 74 ? 10.503 -12.187 -6.749 1.00 83.44 74 MET A N 1
ATOM 582 C CA . MET A 1 74 ? 11.341 -11.295 -5.958 1.00 83.44 74 MET A CA 1
ATOM 583 C C . MET A 1 74 ? 11.246 -11.665 -4.484 1.00 83.44 74 MET A C 1
ATOM 585 O O . MET A 1 74 ? 10.143 -11.786 -3.935 1.00 83.44 74 MET A O 1
ATOM 589 N N . ALA A 1 75 ? 12.407 -11.804 -3.846 1.00 80.25 75 ALA A N 1
ATOM 590 C CA . ALA A 1 75 ? 12.498 -11.874 -2.399 1.00 80.25 75 ALA A CA 1
ATOM 591 C C . ALA A 1 75 ? 11.951 -10.570 -1.819 1.00 80.25 75 ALA A C 1
ATOM 593 O O . ALA A 1 75 ? 12.321 -9.478 -2.250 1.00 80.25 75 ALA A O 1
ATOM 594 N N . THR A 1 76 ? 11.082 -10.657 -0.819 1.00 79.50 76 THR A N 1
ATOM 595 C CA . THR A 1 76 ? 10.599 -9.466 -0.127 1.00 79.50 76 THR A CA 1
ATOM 596 C C . THR A 1 76 ? 10.705 -9.646 1.374 1.00 79.50 76 THR A C 1
ATOM 598 O O . THR A 1 76 ? 10.331 -10.680 1.924 1.00 79.50 76 THR A O 1
ATOM 601 N N . LYS A 1 77 ? 11.202 -8.606 2.052 1.00 80.75 77 LYS A N 1
ATOM 602 C CA . LYS A 1 77 ? 11.168 -8.508 3.519 1.00 80.75 77 LYS A CA 1
ATOM 603 C C . LYS A 1 77 ? 9.745 -8.310 4.051 1.00 80.75 77 LYS A C 1
ATOM 605 O O . LYS A 1 77 ? 9.521 -8.391 5.256 1.00 80.75 77 LYS A O 1
ATOM 610 N N . TYR A 1 78 ? 8.801 -7.984 3.168 1.00 82.69 78 TYR A N 1
ATOM 611 C CA . TYR A 1 78 ? 7.420 -7.719 3.525 1.00 82.69 78 TYR A CA 1
ATOM 612 C C . TYR A 1 78 ? 6.631 -9.023 3.588 1.00 82.69 78 TYR A C 1
ATOM 614 O O . TYR A 1 78 ? 6.471 -9.728 2.593 1.00 82.69 78 TYR A O 1
ATOM 622 N N . GLU A 1 79 ? 6.083 -9.322 4.761 1.00 84.75 79 GLU A N 1
ATOM 623 C CA . GLU A 1 79 ? 5.119 -10.406 4.897 1.00 84.75 79 GLU A CA 1
ATOM 624 C C . GLU A 1 79 ? 3.804 -10.002 4.224 1.00 84.75 79 GLU A C 1
ATOM 626 O O . GLU A 1 79 ? 3.246 -8.941 4.519 1.00 84.75 79 GLU A O 1
ATOM 631 N N . VAL A 1 80 ? 3.300 -10.845 3.318 1.00 85.50 80 VAL A N 1
ATOM 632 C CA . VAL A 1 80 ? 2.007 -10.608 2.667 1.00 85.50 80 VAL A CA 1
ATOM 633 C C . VAL A 1 80 ? 0.906 -10.676 3.731 1.00 85.50 80 VAL A C 1
ATOM 635 O O . VAL A 1 80 ? 0.710 -11.740 4.325 1.00 85.50 80 VAL A O 1
ATOM 638 N N . PRO A 1 81 ? 0.153 -9.586 3.974 1.00 88.31 81 PRO A N 1
ATOM 639 C CA . PRO A 1 81 ? -0.830 -9.559 5.041 1.00 88.31 81 PRO A CA 1
ATOM 640 C C . PRO A 1 81 ? -1.933 -10.582 4.784 1.00 88.31 81 PRO A C 1
ATOM 642 O O . PRO A 1 81 ? -2.606 -10.553 3.749 1.00 88.31 81 PRO A O 1
ATOM 645 N N . LYS A 1 82 ? -2.153 -11.476 5.749 1.00 89.44 82 LYS A N 1
ATOM 646 C CA . LYS A 1 82 ? -3.321 -12.357 5.743 1.00 89.44 82 LYS A CA 1
ATOM 647 C C . LYS A 1 82 ? -4.550 -11.534 6.112 1.00 89.44 82 LYS A C 1
ATOM 649 O O . LYS A 1 82 ? -4.629 -10.980 7.204 1.00 89.44 82 LYS A O 1
ATOM 654 N N . LEU A 1 83 ? -5.494 -11.441 5.180 1.00 92.50 83 LEU A N 1
ATOM 655 C CA . LEU A 1 83 ? -6.778 -10.790 5.418 1.00 92.50 83 LEU A CA 1
ATOM 656 C C . LEU A 1 83 ? -7.687 -11.753 6.170 1.00 92.50 83 LEU A C 1
ATOM 658 O O . LEU A 1 83 ? -8.261 -12.666 5.578 1.00 92.50 83 LEU A O 1
ATOM 662 N N . GLU A 1 84 ? -7.801 -11.550 7.475 1.00 92.44 84 GLU A N 1
ATOM 663 C CA . GLU A 1 84 ? -8.713 -12.318 8.314 1.00 92.44 84 GLU A CA 1
ATOM 664 C C . GLU A 1 84 ? -10.060 -11.611 8.411 1.00 92.44 84 GLU A C 1
ATOM 666 O O . GLU A 1 84 ? -10.142 -10.385 8.513 1.00 92.44 84 GLU A O 1
ATOM 671 N N . GLU A 1 85 ? -11.137 -12.387 8.369 1.00 90.81 85 GLU A N 1
ATOM 672 C CA . GLU A 1 85 ? -12.462 -11.857 8.640 1.00 90.81 85 GLU A CA 1
ATOM 673 C C . GLU A 1 85 ? -12.681 -11.737 10.146 1.00 90.81 85 GLU A C 1
ATOM 675 O O . GLU A 1 85 ? -12.593 -12.724 10.880 1.00 90.81 85 GLU A O 1
ATOM 680 N N . ASP A 1 86 ? -13.055 -10.542 10.598 1.00 88.12 86 ASP A N 1
ATOM 681 C CA . ASP A 1 86 ? -13.594 -10.374 11.939 1.00 88.12 86 ASP A CA 1
ATOM 682 C C . ASP A 1 86 ? -15.066 -10.820 11.939 1.00 88.12 86 ASP A C 1
ATOM 684 O O . ASP A 1 86 ? -15.961 -10.096 11.483 1.00 88.12 86 ASP A O 1
ATOM 688 N N . LYS A 1 87 ? -15.300 -12.051 12.415 1.00 77.12 87 LYS A N 1
ATOM 689 C CA . LYS A 1 87 ? -16.604 -12.737 12.385 1.00 77.12 87 LYS A CA 1
ATOM 690 C C . LYS A 1 87 ? -17.713 -11.969 13.102 1.00 77.12 87 LYS A C 1
ATOM 692 O O . LYS A 1 87 ? -18.866 -12.054 12.695 1.00 77.12 87 LYS A O 1
ATOM 697 N N . GLU A 1 88 ? -17.385 -11.209 14.143 1.00 74.75 88 GLU A N 1
ATOM 698 C CA . GLU A 1 88 ? -18.380 -10.438 14.904 1.00 74.75 88 GLU A CA 1
ATOM 699 C C . GLU A 1 88 ? -18.766 -9.128 14.208 1.00 74.75 88 GLU A C 1
ATOM 701 O O . GLU A 1 88 ? -19.769 -8.491 14.525 1.00 74.75 88 GLU A O 1
ATOM 706 N N . LYS A 1 89 ? -17.939 -8.707 13.258 1.00 74.50 89 LYS A N 1
ATOM 707 C CA . LYS A 1 89 ? -17.802 -7.312 12.850 1.00 74.50 89 LYS A CA 1
ATOM 708 C C . LYS A 1 89 ? -17.944 -7.112 11.340 1.00 74.50 89 LYS A C 1
ATOM 710 O O . LYS A 1 89 ? -18.067 -5.978 10.870 1.00 74.50 89 LYS A O 1
ATOM 715 N N . GLY A 1 90 ? -17.958 -8.204 10.571 1.00 84.62 90 GLY A N 1
ATOM 716 C CA . GLY A 1 90 ? -18.297 -8.234 9.146 1.00 84.62 90 GLY A CA 1
ATOM 717 C C . GLY A 1 90 ? -17.310 -7.491 8.241 1.00 84.62 90 GLY A C 1
ATOM 718 O O . GLY A 1 90 ? -17.650 -7.135 7.110 1.00 84.62 90 GLY A O 1
ATOM 719 N N . LYS A 1 91 ? -16.094 -7.232 8.728 1.00 94.00 91 LYS A N 1
ATOM 720 C CA . LYS A 1 91 ? -15.014 -6.540 8.015 1.00 94.00 91 LYS A CA 1
ATOM 721 C C . LYS A 1 91 ? -13.758 -7.397 7.984 1.00 94.00 91 LYS A C 1
ATOM 723 O O . LYS A 1 91 ? -13.609 -8.313 8.787 1.00 94.00 91 LYS A O 1
ATOM 728 N N . LEU A 1 92 ? -12.862 -7.079 7.057 1.00 96.44 92 LEU A N 1
ATOM 729 C CA . LEU A 1 92 ? -11.541 -7.696 7.016 1.00 96.44 92 LEU A CA 1
ATOM 730 C C . LEU A 1 92 ? -10.575 -6.887 7.871 1.00 96.44 92 LEU A C 1
ATOM 732 O O . LEU A 1 92 ? -10.626 -5.656 7.863 1.00 96.44 92 LEU A O 1
ATOM 736 N N . VAL A 1 93 ? -9.710 -7.590 8.587 1.00 95.75 93 VAL A N 1
ATOM 737 C CA . VAL A 1 93 ? -8.649 -7.027 9.414 1.00 95.75 93 VAL A CA 1
ATOM 738 C C . VAL A 1 93 ? -7.409 -6.827 8.550 1.00 95.75 93 VAL A C 1
ATOM 740 O O . VAL A 1 93 ? -6.985 -7.739 7.842 1.00 95.75 93 VAL A O 1
ATOM 743 N N . VAL A 1 94 ? -6.824 -5.631 8.615 1.00 95.12 94 VAL A N 1
ATOM 744 C CA . VAL A 1 94 ? -5.547 -5.308 7.968 1.00 95.12 94 VAL A CA 1
ATOM 745 C C . VAL A 1 94 ? -4.553 -4.793 9.012 1.00 95.12 94 VAL A C 1
ATOM 747 O O . VAL A 1 94 ? -4.904 -3.911 9.800 1.00 95.12 94 VAL A O 1
ATOM 750 N N . PRO A 1 95 ? -3.310 -5.296 9.054 1.00 94.50 95 PRO A N 1
ATOM 751 C CA . PRO A 1 95 ? -2.295 -4.768 9.960 1.00 94.50 95 PRO A CA 1
ATOM 752 C C . PRO A 1 95 ? -1.952 -3.320 9.603 1.00 94.50 95 PRO A C 1
ATOM 754 O O . PRO A 1 95 ? -1.716 -3.013 8.437 1.00 94.50 95 PRO A O 1
ATOM 757 N N . VAL A 1 96 ? -1.829 -2.429 10.588 1.00 94.94 96 VAL A N 1
ATOM 758 C CA . VAL A 1 96 ? -1.439 -1.026 10.335 1.00 94.94 96 VAL A CA 1
ATOM 759 C C . VAL A 1 96 ? -0.075 -0.950 9.645 1.00 94.94 96 VAL A C 1
ATOM 761 O O . VAL A 1 96 ? 0.116 -0.133 8.754 1.00 94.94 96 VAL A O 1
ATOM 764 N N . LYS A 1 97 ? 0.843 -1.864 9.988 1.00 92.88 97 LYS A N 1
ATOM 765 C CA . LYS A 1 97 ? 2.178 -1.976 9.375 1.00 92.88 97 LYS A CA 1
ATOM 766 C C . LYS A 1 97 ? 2.170 -2.260 7.865 1.00 92.88 97 LYS A C 1
ATOM 768 O O . LYS A 1 97 ? 3.209 -2.133 7.236 1.00 92.88 97 LYS A O 1
ATOM 773 N N . SER A 1 98 ? 1.037 -2.682 7.304 1.00 93.31 98 SER A N 1
ATOM 774 C CA . SER A 1 98 ? 0.884 -2.910 5.860 1.00 93.31 98 SER A CA 1
ATOM 775 C C . SER A 1 98 ? 0.487 -1.650 5.081 1.00 93.31 98 SER A C 1
ATOM 777 O O . SER A 1 98 ? 0.403 -1.685 3.855 1.00 93.31 98 SER A O 1
ATOM 779 N N . ILE A 1 99 ? 0.222 -0.547 5.787 1.00 94.50 99 ILE A N 1
ATOM 780 C CA . ILE A 1 99 ? -0.066 0.752 5.191 1.00 94.50 99 ILE A CA 1
ATOM 781 C C . ILE A 1 99 ? 1.238 1.533 5.077 1.00 94.50 99 ILE A C 1
ATOM 783 O O . ILE A 1 99 ? 1.962 1.681 6.061 1.00 94.50 99 ILE A O 1
ATOM 787 N N . VAL A 1 100 ? 1.515 2.040 3.880 1.00 93.00 100 VAL A N 1
ATOM 788 C CA . VAL A 1 100 ? 2.717 2.824 3.597 1.00 93.00 100 VAL A CA 1
ATOM 789 C C . VAL A 1 100 ? 2.397 4.303 3.755 1.00 93.00 100 VAL A C 1
ATOM 791 O O . VAL A 1 100 ? 1.359 4.781 3.289 1.00 93.00 100 VAL A O 1
ATOM 794 N N . ALA A 1 101 ? 3.280 5.012 4.456 1.00 94.19 101 ALA A N 1
ATOM 795 C CA . ALA A 1 101 ? 3.146 6.441 4.684 1.00 94.19 101 ALA A CA 1
ATOM 796 C C . ALA A 1 101 ? 3.140 7.215 3.366 1.00 94.19 101 ALA A C 1
ATOM 798 O O . ALA A 1 101 ? 3.821 6.840 2.415 1.00 94.19 101 ALA A O 1
ATOM 799 N N . ASP A 1 102 ? 2.353 8.286 3.324 1.00 93.75 102 ASP A N 1
ATOM 800 C CA . ASP A 1 102 ? 2.264 9.235 2.211 1.00 93.75 102 ASP A CA 1
ATOM 801 C C . ASP A 1 102 ? 1.798 8.629 0.869 1.00 93.75 102 ASP A C 1
ATOM 803 O O . ASP A 1 102 ? 1.588 9.356 -0.098 1.00 93.75 102 ASP A O 1
ATOM 807 N N . GLN A 1 103 ? 1.488 7.329 0.840 1.00 92.62 103 GLN A N 1
ATOM 808 C CA . GLN A 1 103 ? 0.866 6.644 -0.287 1.00 92.62 103 GLN A CA 1
ATOM 809 C C . GLN A 1 103 ? -0.657 6.752 -0.224 1.00 92.62 103 GLN A C 1
ATOM 811 O O . GLN A 1 103 ? -1.282 6.562 0.824 1.00 92.62 103 GLN A O 1
ATOM 816 N N . GLU A 1 104 ? -1.267 7.052 -1.366 1.00 95.31 104 GLU A N 1
ATOM 817 C CA . GLU A 1 104 ? -2.713 7.206 -1.490 1.00 95.31 104 GLU A CA 1
ATOM 818 C C . GLU A 1 104 ? -3.428 5.862 -1.297 1.00 95.31 104 GLU A C 1
ATOM 820 O O . GLU A 1 104 ? -3.180 4.888 -2.014 1.00 95.31 104 GLU A O 1
ATOM 825 N N . LEU A 1 105 ? -4.353 5.808 -0.340 1.00 95.44 105 LEU A N 1
ATOM 826 C CA . LEU A 1 105 ? -5.203 4.645 -0.135 1.00 95.44 105 LEU A CA 1
ATOM 827 C C . LEU A 1 105 ? -6.176 4.500 -1.304 1.00 95.44 105 LEU A C 1
ATOM 829 O O . LEU A 1 105 ? -6.817 5.466 -1.706 1.00 95.44 105 LEU A O 1
ATOM 833 N N . LYS A 1 106 ? -6.342 3.265 -1.780 1.00 95.31 106 LYS A N 1
ATOM 834 C CA . LYS A 1 106 ? -7.324 2.893 -2.815 1.00 95.31 106 LYS A CA 1
ATOM 835 C C . LYS A 1 106 ? -8.568 2.223 -2.225 1.00 95.31 106 LYS A C 1
ATOM 837 O O . LYS A 1 106 ? -9.221 1.413 -2.872 1.00 95.31 106 LYS A O 1
ATOM 842 N N . PHE A 1 107 ? -8.810 2.452 -0.936 1.00 97.31 107 PHE A N 1
ATOM 843 C CA . PHE A 1 107 ? -9.885 1.861 -0.144 1.00 97.31 107 PHE A CA 1
ATOM 844 C C . PHE A 1 107 ? -10.118 2.694 1.121 1.00 97.31 107 PHE A C 1
ATOM 846 O O . PHE A 1 107 ? -9.257 3.458 1.560 1.00 97.31 107 PHE A O 1
ATOM 853 N N . ASN A 1 108 ? -11.277 2.516 1.755 1.00 97.75 108 ASN A N 1
ATOM 854 C CA . ASN A 1 108 ? -11.543 3.132 3.054 1.00 97.75 108 ASN A CA 1
ATOM 855 C C . ASN A 1 108 ? -11.039 2.235 4.189 1.00 97.75 108 ASN A C 1
ATOM 857 O O . ASN A 1 108 ? -11.395 1.058 4.267 1.00 97.75 108 ASN A O 1
ATOM 861 N N . ALA A 1 109 ? -10.278 2.821 5.110 1.00 97.00 109 ALA A N 1
ATOM 862 C CA . ALA A 1 109 ? -9.783 2.160 6.308 1.00 97.00 109 ALA A CA 1
ATOM 863 C C . ALA A 1 109 ? -10.511 2.675 7.553 1.00 97.00 109 ALA A C 1
ATOM 865 O O . ALA A 1 109 ? -10.690 3.881 7.753 1.00 97.00 109 ALA A O 1
ATOM 866 N N . TYR A 1 110 ? -10.913 1.751 8.418 1.00 96.56 110 TYR A N 1
ATOM 867 C CA . TYR A 1 110 ? -11.713 2.023 9.602 1.00 96.56 110 TYR A CA 1
ATOM 868 C C . TYR A 1 110 ? -10.985 1.606 10.876 1.00 96.56 110 TYR A C 1
ATOM 870 O O . TYR A 1 110 ? -10.289 0.596 10.909 1.00 96.56 110 TYR A O 1
ATOM 878 N N . ILE A 1 111 ? -11.230 2.351 11.946 1.00 95.31 111 ILE A N 1
ATOM 879 C CA . ILE A 1 111 ? -10.909 1.973 13.320 1.00 95.31 111 ILE A CA 1
ATOM 880 C C . ILE A 1 111 ? -12.181 1.445 13.966 1.00 95.31 111 ILE A C 1
ATOM 882 O O . ILE A 1 111 ? -13.246 2.048 13.812 1.00 95.31 111 ILE A O 1
ATOM 886 N N . TYR A 1 112 ? -12.073 0.342 14.698 1.00 93.38 112 TYR A N 1
ATOM 887 C CA . TYR A 1 112 ? -13.162 -0.127 15.542 1.00 93.38 112 TYR A CA 1
ATOM 888 C C . TYR A 1 112 ? -13.037 0.471 16.942 1.00 93.38 112 TYR A C 1
ATOM 890 O O . TYR A 1 112 ? -11.979 0.411 17.559 1.00 93.38 112 TYR A O 1
ATOM 898 N N . MET A 1 113 ? -14.121 1.062 17.432 1.00 91.38 113 MET A N 1
ATOM 899 C CA . MET A 1 113 ? -14.188 1.679 18.750 1.00 91.38 113 MET A CA 1
ATOM 900 C C . MET A 1 113 ? -14.953 0.755 19.700 1.00 91.38 113 MET A C 1
ATOM 902 O O . MET A 1 113 ? -16.184 0.756 19.704 1.00 91.38 113 MET A O 1
ATOM 906 N N . ASP A 1 114 ? -14.240 0.002 20.541 1.00 88.69 114 ASP A N 1
ATOM 907 C CA . ASP A 1 114 ? -14.849 -1.004 21.430 1.00 88.69 114 ASP A CA 1
ATOM 908 C C . ASP A 1 114 ? -15.923 -0.414 22.356 1.00 88.69 114 ASP A C 1
ATOM 910 O O . ASP A 1 114 ? -16.975 -1.016 22.567 1.00 88.69 114 ASP A O 1
ATOM 914 N N . LYS A 1 115 ? -15.701 0.813 22.853 1.00 90.81 115 LYS A N 1
ATOM 915 C CA . LYS A 1 115 ? -16.604 1.488 23.804 1.00 90.81 115 LYS A CA 1
ATOM 916 C C . LYS A 1 115 ? -18.016 1.701 23.264 1.00 90.81 115 LYS A C 1
ATOM 918 O O . LYS A 1 115 ? -18.973 1.617 24.024 1.00 90.81 115 LYS A O 1
ATOM 923 N N . ASN A 1 116 ? -18.152 2.030 21.981 1.00 91.56 116 ASN A N 1
ATOM 924 C CA . ASN A 1 116 ? -19.450 2.317 21.364 1.00 91.56 116 ASN A CA 1
ATOM 925 C C . ASN A 1 116 ? -19.816 1.327 20.251 1.00 91.56 116 ASN A C 1
ATOM 927 O O . ASN A 1 116 ? -20.855 1.505 19.618 1.00 91.56 116 ASN A O 1
ATOM 931 N N . LYS A 1 117 ? -18.981 0.303 20.029 1.00 90.12 117 LYS A N 1
ATOM 932 C CA . LYS A 1 117 ? -19.135 -0.740 19.010 1.00 90.12 117 LYS A CA 1
ATOM 933 C C . LYS A 1 117 ? -19.330 -0.182 17.594 1.00 90.12 117 LYS A C 1
ATOM 935 O O . LYS A 1 117 ? -20.089 -0.735 16.800 1.00 90.12 117 LYS A O 1
ATOM 940 N N . LYS A 1 118 ? -18.681 0.944 17.272 1.00 92.00 118 LYS A N 1
ATOM 941 C CA . LYS A 1 118 ? -18.794 1.608 15.961 1.00 92.00 118 LYS A CA 1
ATOM 942 C C . LYS A 1 118 ? -17.480 1.616 15.198 1.00 92.00 118 LYS A C 1
ATOM 944 O O . LYS A 1 118 ? -16.395 1.640 15.771 1.00 92.00 118 LYS A O 1
ATOM 949 N N . TYR A 1 119 ? -17.615 1.684 13.879 1.00 93.25 119 TYR A N 1
ATOM 950 C CA . TYR A 1 119 ? -16.514 1.938 12.965 1.00 93.25 119 TYR A CA 1
ATOM 951 C C . TYR A 1 119 ? -16.375 3.425 12.677 1.00 93.25 119 TYR A C 1
ATOM 953 O O . TYR A 1 119 ? -17.312 4.054 12.187 1.00 93.25 119 TYR A O 1
ATOM 961 N N . LEU A 1 120 ? -15.189 3.968 12.929 1.00 94.56 120 LEU A N 1
ATOM 962 C CA . LEU A 1 120 ? -14.822 5.318 12.527 1.00 94.56 120 LEU A CA 1
ATOM 963 C C . LEU A 1 120 ? -13.931 5.248 11.291 1.00 94.56 120 LEU A C 1
ATOM 965 O O . LEU A 1 120 ? -12.969 4.486 11.262 1.00 94.56 120 LEU A O 1
ATOM 969 N N . THR A 1 121 ? -14.239 6.044 10.268 1.00 96.06 121 THR A N 1
ATOM 970 C CA . THR A 1 121 ? -13.360 6.151 9.095 1.00 96.06 121 THR A CA 1
ATOM 971 C C . THR A 1 121 ? -12.088 6.881 9.505 1.00 96.06 121 THR A C 1
ATOM 973 O O . THR A 1 121 ? -12.168 8.009 9.986 1.00 96.06 121 THR A O 1
ATOM 976 N N . TYR A 1 122 ? -10.939 6.241 9.320 1.00 95.94 122 TYR A N 1
ATOM 977 C CA . TYR A 1 122 ? -9.633 6.809 9.645 1.00 95.94 122 TYR A CA 1
ATOM 978 C C . TYR A 1 122 ? -8.868 7.205 8.384 1.00 95.94 122 TYR A C 1
ATOM 980 O O . TYR A 1 122 ? -8.429 8.345 8.261 1.00 95.94 122 TYR A O 1
ATOM 988 N N . GLY A 1 123 ? -8.782 6.285 7.423 1.00 96.00 123 GLY A N 1
ATOM 989 C CA . GLY A 1 123 ? -8.259 6.536 6.085 1.00 96.00 123 GLY A CA 1
ATOM 990 C C . GLY A 1 123 ? -9.403 6.555 5.080 1.00 96.00 123 GLY A C 1
ATOM 991 O O . GLY A 1 123 ? -10.264 5.673 5.114 1.00 96.00 123 GLY A O 1
ATOM 992 N N . LYS A 1 124 ? -9.433 7.562 4.209 1.00 97.00 124 LYS A N 1
ATOM 993 C CA . LYS A 1 124 ? -10.388 7.615 3.099 1.00 97.00 124 LYS A CA 1
ATOM 994 C C . LYS A 1 124 ? -9.688 7.224 1.810 1.00 97.00 124 LYS A C 1
ATOM 996 O O . LYS A 1 124 ? -8.533 7.594 1.620 1.00 97.00 124 LYS A O 1
ATOM 1001 N N . ASP A 1 125 ? -10.427 6.546 0.946 1.00 97.12 125 ASP A N 1
ATOM 1002 C CA . ASP A 1 125 ? -10.040 6.366 -0.449 1.00 97.12 125 ASP A CA 1
ATOM 1003 C C . ASP A 1 125 ? -9.687 7.726 -1.077 1.00 97.12 125 ASP A C 1
ATOM 1005 O O . ASP A 1 125 ? -10.327 8.744 -0.776 1.00 97.12 125 ASP A O 1
ATOM 1009 N N . GLY A 1 126 ? -8.624 7.760 -1.874 1.00 94.94 126 GLY A N 1
ATOM 1010 C CA . GLY A 1 126 ? -8.108 8.990 -2.466 1.00 94.94 126 GLY A CA 1
ATOM 1011 C C . GLY A 1 126 ? -7.218 9.833 -1.548 1.00 94.94 126 GLY A C 1
ATOM 1012 O O . GLY A 1 126 ? -6.830 10.939 -1.921 1.00 94.94 126 GLY A O 1
ATOM 1013 N N . ARG A 1 127 ? -6.925 9.380 -0.321 1.00 95.88 127 ARG A N 1
ATOM 1014 C CA . ARG A 1 127 ? -6.091 10.120 0.641 1.00 95.88 127 ARG A CA 1
ATOM 1015 C C . ARG A 1 127 ? -4.927 9.283 1.136 1.00 95.88 127 ARG A C 1
ATOM 1017 O O . ARG A 1 127 ? -5.043 8.071 1.273 1.00 95.88 127 ARG A O 1
ATOM 1024 N N . SER A 1 128 ? -3.832 9.949 1.472 1.00 95.38 128 SER A N 1
ATOM 1025 C CA . SER A 1 128 ? -2.693 9.341 2.148 1.00 95.38 128 SER A CA 1
ATOM 1026 C C . SER A 1 128 ? -2.767 9.519 3.666 1.00 95.38 128 SER A C 1
ATOM 1028 O O . SER A 1 128 ? -3.490 10.373 4.193 1.00 95.38 128 SER A O 1
ATOM 1030 N N . LEU A 1 129 ? -2.022 8.675 4.379 1.00 95.25 129 LEU A N 1
ATOM 1031 C CA . LEU A 1 129 ? -1.760 8.812 5.808 1.00 95.25 129 LEU A CA 1
ATOM 1032 C C . LEU A 1 129 ? -0.280 9.137 5.979 1.00 95.25 129 LEU A C 1
ATOM 1034 O O . LEU A 1 129 ? 0.566 8.381 5.519 1.00 95.25 129 LEU A O 1
ATOM 1038 N N . SER A 1 130 ? 0.034 10.240 6.647 1.00 96.75 130 SER A N 1
ATOM 1039 C CA . SER A 1 130 ? 1.428 10.610 6.918 1.00 96.75 130 SER A CA 1
ATOM 1040 C C . SER A 1 130 ? 2.085 9.654 7.912 1.00 96.75 130 SER A C 1
ATOM 1042 O O . SER A 1 130 ? 1.401 9.061 8.755 1.00 96.75 130 SER A O 1
ATOM 1044 N N . SER A 1 131 ? 3.418 9.579 7.901 1.00 95.31 131 SER A N 1
ATOM 1045 C CA . SER A 1 131 ? 4.184 8.761 8.858 1.00 95.31 131 SER A CA 1
ATOM 1046 C C . SER A 1 131 ? 3.784 9.048 10.307 1.00 95.31 131 SER A C 1
ATOM 1048 O O . SER A 1 131 ? 3.472 8.134 11.060 1.00 95.31 131 SER A O 1
ATOM 1050 N N . LYS A 1 132 ? 3.626 10.331 10.670 1.00 95.69 132 LYS A N 1
ATOM 1051 C CA . LYS A 1 132 ? 3.187 10.742 12.018 1.00 95.69 132 LYS A CA 1
ATOM 1052 C C . LYS A 1 132 ? 1.805 10.196 12.389 1.00 95.69 132 LYS A C 1
ATOM 1054 O O . LYS A 1 132 ? 1.553 9.887 13.555 1.00 95.69 132 LYS A O 1
ATOM 1059 N N . GLN A 1 133 ? 0.884 10.116 11.426 1.00 95.00 133 GLN A N 1
ATOM 1060 C CA . GLN A 1 133 ? -0.442 9.540 11.657 1.00 95.00 133 GLN A CA 1
ATOM 1061 C C . GLN A 1 133 ? -0.345 8.031 11.874 1.00 95.00 133 GLN A C 1
ATOM 1063 O O . GLN A 1 133 ? -0.955 7.526 12.816 1.00 95.00 133 GLN A O 1
ATOM 1068 N N . LEU A 1 134 ? 0.452 7.335 11.061 1.00 95.56 134 LEU A N 1
ATOM 1069 C CA . LEU A 1 134 ? 0.677 5.897 11.199 1.00 95.56 134 LEU A CA 1
ATOM 1070 C C . LEU A 1 134 ? 1.381 5.545 12.516 1.00 95.56 134 LEU A C 1
ATOM 1072 O O . LEU A 1 134 ? 0.931 4.629 13.197 1.00 95.56 134 LEU A O 1
ATOM 1076 N N . ASP A 1 135 ? 2.386 6.310 12.943 1.00 95.19 135 ASP A N 1
ATOM 1077 C CA . ASP A 1 135 ? 3.085 6.103 14.221 1.00 95.19 135 ASP A CA 1
ATOM 1078 C C . ASP A 1 135 ? 2.137 6.252 15.416 1.00 95.19 135 ASP A C 1
ATOM 1080 O O . ASP A 1 135 ? 2.088 5.414 16.328 1.00 95.19 135 ASP A O 1
ATOM 1084 N N . LYS A 1 136 ? 1.309 7.304 15.390 1.00 94.44 136 LYS A N 1
ATOM 1085 C CA . LYS A 1 136 ? 0.280 7.522 16.410 1.00 94.44 136 LYS A CA 1
ATOM 1086 C C . LYS A 1 136 ? -0.757 6.400 16.397 1.00 94.44 136 LYS A C 1
ATOM 1088 O O . LYS A 1 136 ? -1.224 5.986 17.458 1.00 94.44 136 LYS A O 1
ATOM 1093 N N . LEU A 1 137 ? -1.123 5.913 15.213 1.00 94.06 137 LEU A N 1
ATOM 1094 C CA . LEU A 1 137 ? -2.074 4.823 15.064 1.00 94.06 137 LEU A CA 1
ATOM 1095 C C . LEU A 1 137 ? -1.511 3.507 15.606 1.00 94.06 137 LEU A C 1
ATOM 1097 O O . LEU A 1 137 ? -2.201 2.858 16.384 1.00 94.06 137 LEU A O 1
ATOM 1101 N N . LEU A 1 138 ? -0.268 3.161 15.265 1.00 94.00 138 LEU A N 1
ATOM 1102 C CA . LEU A 1 138 ? 0.446 1.981 15.764 1.00 94.00 138 LEU A CA 1
ATOM 1103 C C . LEU A 1 138 ? 0.551 1.973 17.290 1.00 94.00 138 LEU A C 1
ATOM 1105 O O . LEU A 1 138 ? 0.438 0.917 17.910 1.00 94.00 138 LEU A O 1
ATOM 1109 N N . SER A 1 139 ? 0.722 3.153 17.890 1.00 92.44 139 SER A N 1
ATOM 1110 C CA . SER A 1 139 ? 0.746 3.318 19.347 1.00 92.44 139 SER A CA 1
ATOM 1111 C C . SER A 1 139 ? -0.618 3.051 19.999 1.00 92.44 139 SER A C 1
ATOM 1113 O O . SER A 1 139 ? -0.676 2.694 21.172 1.00 92.44 139 SER A O 1
ATOM 1115 N N . ALA A 1 140 ? -1.719 3.225 19.260 1.00 90.38 140 ALA A N 1
ATOM 1116 C CA . ALA A 1 140 ? -3.079 3.051 19.766 1.00 90.38 140 ALA A CA 1
ATOM 1117 C C . ALA A 1 140 ? -3.675 1.670 19.446 1.00 90.38 140 ALA A C 1
ATOM 1119 O O . ALA A 1 140 ? -4.408 1.116 20.260 1.00 90.38 140 ALA A O 1
ATOM 1120 N N . GLN A 1 141 ? -3.396 1.114 18.264 1.00 92.69 141 GLN A N 1
ATOM 1121 C CA . GLN A 1 141 ? -3.894 -0.190 17.830 1.00 92.69 141 GLN A CA 1
ATOM 1122 C C . GLN A 1 141 ? -3.028 -0.792 16.721 1.00 92.69 141 GLN A C 1
ATOM 1124 O O . GLN A 1 141 ? -2.395 -0.091 15.936 1.00 92.69 141 GLN A O 1
ATOM 1129 N N . LYS A 1 142 ? -3.053 -2.121 16.615 1.00 92.38 142 LYS A N 1
ATOM 1130 C CA . LYS A 1 142 ? -2.256 -2.857 15.620 1.00 92.38 142 LYS A CA 1
ATOM 1131 C C . LYS A 1 142 ? -2.954 -3.024 14.273 1.00 92.38 142 LYS A C 1
ATOM 1133 O O . LYS A 1 142 ? -2.281 -3.271 13.276 1.00 92.38 142 LYS A O 1
ATOM 1138 N N . ASN A 1 143 ? -4.279 -2.887 14.253 1.00 94.50 143 ASN A N 1
ATOM 1139 C CA . ASN A 1 143 ? -5.120 -3.293 13.138 1.00 94.50 143 ASN A CA 1
ATOM 1140 C C . ASN A 1 143 ? -6.065 -2.170 12.706 1.00 94.50 143 ASN A C 1
ATOM 1142 O O . ASN A 1 143 ? -6.617 -1.451 13.535 1.00 94.50 143 ASN A O 1
ATOM 1146 N N . LEU A 1 144 ? -6.285 -2.080 11.402 1.00 95.56 144 LEU A N 1
ATOM 1147 C CA . LEU A 1 144 ? -7.392 -1.369 10.781 1.00 95.56 144 LEU A CA 1
ATOM 1148 C C . LEU A 1 144 ? -8.374 -2.388 10.207 1.00 95.56 144 LEU A C 1
ATOM 1150 O O . LEU A 1 144 ? -8.101 -3.585 10.127 1.00 95.56 144 LEU A O 1
ATOM 1154 N N . TYR A 1 145 ? -9.526 -1.891 9.789 1.00 96.75 145 TYR A N 1
ATOM 1155 C CA . TYR A 1 145 ? -10.564 -2.690 9.168 1.00 96.75 145 TYR A CA 1
ATOM 1156 C C . TYR A 1 145 ? -10.894 -2.127 7.794 1.00 96.75 145 TYR A C 1
ATOM 1158 O O . TYR A 1 145 ? -10.937 -0.911 7.622 1.00 96.75 145 TYR A O 1
ATOM 1166 N N . ILE A 1 146 ? -11.195 -2.996 6.838 1.00 97.19 146 ILE A N 1
ATOM 1167 C CA . ILE A 1 146 ? -11.666 -2.623 5.497 1.00 97.19 146 ILE A CA 1
ATOM 1168 C C . ILE A 1 146 ? -12.967 -3.362 5.179 1.00 97.19 146 ILE A C 1
ATOM 1170 O O . ILE A 1 146 ? -13.333 -4.335 5.848 1.00 97.19 146 ILE A O 1
ATOM 1174 N N . ARG A 1 147 ? -13.723 -2.902 4.177 1.00 95.94 147 ARG A N 1
ATOM 1175 C CA . ARG A 1 147 ? -14.902 -3.658 3.721 1.00 95.94 147 ARG A CA 1
ATOM 1176 C C . ARG A 1 147 ? -14.437 -4.909 2.981 1.00 95.94 147 ARG A C 1
ATOM 1178 O O . ARG A 1 147 ? -13.413 -4.883 2.308 1.00 95.94 147 ARG A O 1
ATOM 1185 N N . LYS A 1 148 ? -15.225 -5.987 3.041 1.00 94.81 148 LYS A N 1
ATOM 1186 C CA . LYS A 1 148 ? -14.911 -7.237 2.327 1.00 94.81 148 LYS A CA 1
ATOM 1187 C C . LYS A 1 148 ? -14.738 -7.033 0.821 1.00 94.81 148 LYS A C 1
ATOM 1189 O O . LYS A 1 148 ? -13.838 -7.606 0.228 1.00 94.81 148 LYS A O 1
ATOM 1194 N N . GLN A 1 149 ? -15.562 -6.176 0.221 1.00 95.12 149 GLN A N 1
ATOM 1195 C CA . GLN A 1 149 ? -15.478 -5.838 -1.203 1.00 95.12 149 GLN A CA 1
ATOM 1196 C C . GLN A 1 149 ? -14.176 -5.107 -1.591 1.00 95.12 149 GLN A C 1
ATOM 1198 O O . GLN A 1 149 ? -13.796 -5.132 -2.755 1.00 95.12 149 GLN A O 1
ATOM 1203 N N . ASP A 1 150 ? -13.469 -4.510 -0.624 1.00 96.12 150 ASP A N 1
ATOM 1204 C CA . ASP A 1 150 ? -12.238 -3.747 -0.860 1.00 96.12 150 ASP A CA 1
ATOM 1205 C C . ASP A 1 150 ? -10.972 -4.625 -0.727 1.00 96.12 150 ASP A C 1
ATOM 1207 O O . ASP A 1 150 ? -9.855 -4.119 -0.830 1.00 96.12 150 ASP A O 1
ATOM 1211 N N . ALA A 1 151 ? -11.107 -5.944 -0.504 1.00 94.31 151 ALA A N 1
ATOM 1212 C CA . ALA A 1 151 ? -9.965 -6.845 -0.290 1.00 94.31 151 ALA A CA 1
ATOM 1213 C C . ALA A 1 151 ? -8.967 -6.821 -1.457 1.00 94.31 151 ALA A C 1
ATOM 1215 O O . ALA A 1 151 ? -7.757 -6.755 -1.249 1.00 94.31 151 ALA A O 1
ATOM 1216 N N . GLU A 1 152 ? -9.473 -6.865 -2.691 1.00 93.56 152 GLU A N 1
ATOM 1217 C CA . GLU A 1 152 ? -8.630 -6.849 -3.890 1.00 93.56 152 GLU A CA 1
ATOM 1218 C C . GLU A 1 152 ? -7.941 -5.497 -4.091 1.00 93.56 152 GLU A C 1
ATOM 1220 O O . GLU A 1 152 ? -6.790 -5.450 -4.522 1.00 93.56 152 GLU A O 1
ATOM 1225 N N . LEU A 1 153 ? -8.599 -4.397 -3.711 1.00 94.69 153 LEU A N 1
ATOM 1226 C CA . LEU A 1 153 ? -8.003 -3.061 -3.749 1.00 94.69 153 LEU A CA 1
ATOM 1227 C C . LEU A 1 153 ? -6.840 -2.954 -2.760 1.00 94.69 153 LEU A C 1
ATOM 1229 O O . LEU A 1 153 ? -5.773 -2.460 -3.121 1.00 94.69 153 LEU A O 1
ATOM 1233 N N . PHE A 1 154 ? -7.005 -3.494 -1.551 1.00 95.44 154 PHE A N 1
ATOM 1234 C CA . PHE A 1 154 ? -5.926 -3.575 -0.569 1.00 95.44 154 PHE A CA 1
ATOM 1235 C C . PHE A 1 154 ? -4.749 -4.423 -1.068 1.00 95.44 154 PHE A C 1
ATOM 1237 O O . PHE A 1 154 ? -3.604 -3.982 -0.986 1.00 95.44 154 PHE A O 1
ATOM 1244 N N . LYS A 1 155 ? -5.007 -5.617 -1.622 1.00 92.75 155 LYS A N 1
ATOM 1245 C CA . LYS A 1 155 ? -3.943 -6.495 -2.144 1.00 92.75 155 LYS A CA 1
ATOM 1246 C C . LYS A 1 155 ? -3.134 -5.813 -3.246 1.00 92.75 155 LYS A C 1
ATOM 1248 O O . LYS A 1 155 ? -1.910 -5.908 -3.239 1.00 92.75 155 LYS A O 1
ATOM 1253 N N . ARG A 1 156 ? -3.807 -5.117 -4.170 1.00 91.38 156 ARG A N 1
ATOM 1254 C CA . ARG A 1 156 ? -3.152 -4.344 -5.236 1.00 91.38 156 ARG A CA 1
ATOM 1255 C C . ARG A 1 156 ? -2.330 -3.195 -4.669 1.00 91.38 156 ARG A C 1
ATOM 1257 O O . ARG A 1 156 ? -1.169 -3.079 -5.027 1.00 91.38 156 ARG A O 1
ATOM 1264 N N . TYR A 1 157 ? -2.903 -2.407 -3.757 1.00 94.38 157 TYR A N 1
ATOM 1265 C CA . TYR A 1 157 ? -2.191 -1.329 -3.067 1.00 94.38 157 TYR A CA 1
ATOM 1266 C C . TYR A 1 157 ? -0.908 -1.841 -2.399 1.00 94.38 157 TYR A C 1
ATOM 1268 O O . TYR A 1 157 ? 0.168 -1.302 -2.635 1.00 94.38 157 TYR A O 1
ATOM 1276 N N . PHE A 1 158 ? -1.005 -2.925 -1.625 1.00 92.75 158 PHE A N 1
ATOM 1277 C CA . PHE A 1 158 ? 0.146 -3.516 -0.951 1.00 92.75 158 PHE A CA 1
ATOM 1278 C C . PHE A 1 158 ? 1.205 -3.999 -1.950 1.00 92.75 158 PHE A C 1
ATOM 1280 O O . PHE A 1 158 ? 2.373 -3.652 -1.817 1.00 92.75 158 PHE A O 1
ATOM 1287 N N . ALA A 1 159 ? 0.798 -4.751 -2.978 1.00 89.19 159 ALA A N 1
ATOM 1288 C CA . ALA A 1 159 ? 1.706 -5.249 -4.008 1.00 89.19 159 ALA A CA 1
ATOM 1289 C C . ALA A 1 159 ? 2.422 -4.115 -4.758 1.00 89.19 159 ALA A C 1
ATOM 1291 O O . ALA A 1 159 ? 3.634 -4.186 -4.941 1.00 89.19 159 ALA A O 1
ATOM 1292 N N . SER A 1 160 ? 1.698 -3.063 -5.153 1.00 88.69 160 SER A N 1
ATOM 1293 C CA . SER A 1 160 ? 2.277 -1.887 -5.809 1.00 88.69 160 SER A CA 1
ATOM 1294 C C . SER A 1 160 ? 3.325 -1.207 -4.936 1.00 88.69 160 SER A C 1
ATOM 1296 O O . SER A 1 160 ? 4.407 -0.906 -5.424 1.00 88.69 160 SER A O 1
ATOM 1298 N N . ASN A 1 161 ? 3.046 -1.023 -3.645 1.00 89.75 161 ASN A N 1
ATOM 1299 C CA . ASN A 1 161 ? 4.010 -0.395 -2.746 1.00 89.75 161 ASN A CA 1
ATOM 1300 C C . ASN A 1 161 ? 5.254 -1.265 -2.527 1.00 89.75 161 ASN A C 1
ATOM 1302 O O . ASN A 1 161 ? 6.360 -0.743 -2.527 1.00 89.75 161 ASN A O 1
ATOM 1306 N N . VAL A 1 162 ? 5.098 -2.591 -2.418 1.00 89.25 162 VAL A N 1
ATOM 1307 C CA . VAL A 1 162 ? 6.246 -3.512 -2.344 1.00 89.25 162 VAL A CA 1
ATOM 1308 C C . VAL A 1 162 ? 7.122 -3.401 -3.592 1.00 89.25 162 VAL A C 1
ATOM 1310 O O . VAL A 1 162 ? 8.341 -3.373 -3.475 1.00 89.25 162 VAL A O 1
ATOM 1313 N N . VAL A 1 163 ? 6.520 -3.332 -4.783 1.00 87.12 163 VAL A N 1
ATOM 1314 C CA . VAL A 1 163 ? 7.267 -3.177 -6.040 1.00 87.12 163 VAL A CA 1
ATOM 1315 C C . VAL A 1 163 ? 7.985 -1.830 -6.096 1.00 87.12 163 VAL A C 1
ATOM 1317 O O . VAL A 1 163 ? 9.157 -1.797 -6.458 1.00 87.12 163 VAL A O 1
ATOM 1320 N N . ASN A 1 164 ? 7.321 -0.742 -5.701 1.00 87.12 164 ASN A N 1
ATOM 1321 C CA . ASN A 1 164 ? 7.933 0.587 -5.673 1.00 87.12 164 ASN A CA 1
ATOM 1322 C C . ASN A 1 164 ? 9.149 0.626 -4.740 1.00 87.12 164 ASN A C 1
ATOM 1324 O O . ASN A 1 164 ? 10.206 1.089 -5.147 1.00 87.12 164 ASN A O 1
ATOM 1328 N N . ASP A 1 165 ? 9.049 0.032 -3.549 1.00 87.44 165 ASP A N 1
ATOM 1329 C CA . ASP A 1 165 ? 10.180 -0.052 -2.620 1.00 87.44 165 ASP A CA 1
ATOM 1330 C C . ASP A 1 165 ? 11.372 -0.834 -3.207 1.00 87.44 165 ASP A C 1
ATOM 1332 O O . ASP A 1 165 ? 12.530 -0.511 -2.932 1.00 87.44 165 ASP A O 1
ATOM 1336 N N . LEU A 1 166 ? 11.111 -1.874 -4.010 1.00 87.31 166 LEU A N 1
ATOM 1337 C CA . LEU A 1 166 ? 12.159 -2.637 -4.700 1.00 87.31 166 LEU A CA 1
ATOM 1338 C C . LEU A 1 166 ? 12.810 -1.825 -5.827 1.00 87.31 166 LEU A C 1
ATOM 1340 O O . LEU A 1 166 ? 14.014 -1.951 -6.048 1.00 87.31 166 LEU A O 1
ATOM 1344 N N . ILE A 1 167 ? 12.034 -1.000 -6.534 1.00 86.56 167 ILE A N 1
ATOM 1345 C CA . ILE A 1 167 ? 12.548 -0.081 -7.557 1.00 86.56 167 ILE A CA 1
ATOM 1346 C C . ILE A 1 167 ? 13.421 0.996 -6.904 1.00 86.56 167 ILE A C 1
ATOM 1348 O O . ILE A 1 167 ? 14.548 1.209 -7.345 1.00 86.56 167 ILE A O 1
ATOM 1352 N N . ASP A 1 168 ? 12.955 1.617 -5.820 1.00 86.62 168 ASP A N 1
ATOM 1353 C CA . ASP A 1 168 ? 13.711 2.644 -5.097 1.00 86.62 168 ASP A CA 1
ATOM 1354 C C . ASP A 1 168 ? 15.043 2.094 -4.567 1.00 86.62 168 ASP A C 1
ATOM 1356 O O . ASP A 1 168 ? 16.083 2.753 -4.646 1.00 86.62 168 ASP A O 1
ATOM 1360 N N . PHE A 1 169 ? 15.036 0.854 -4.067 1.00 86.69 169 PHE A N 1
ATOM 1361 C CA . PHE A 1 169 ? 16.252 0.167 -3.640 1.00 86.69 169 PHE A CA 1
ATOM 1362 C C . PHE A 1 169 ? 17.232 -0.064 -4.798 1.00 86.69 169 PHE A C 1
ATOM 1364 O O . PHE A 1 169 ? 18.424 0.206 -4.653 1.00 86.69 169 PHE A O 1
ATOM 1371 N N . TYR A 1 170 ? 16.738 -0.533 -5.946 1.00 86.69 170 TYR A N 1
ATOM 1372 C CA . TYR A 1 170 ? 17.546 -0.733 -7.149 1.00 86.69 170 TYR A CA 1
ATOM 1373 C C . TYR A 1 170 ? 18.200 0.572 -7.622 1.00 86.69 170 TYR A C 1
ATOM 1375 O O . TYR A 1 170 ? 19.417 0.630 -7.793 1.00 86.69 170 TYR A O 1
ATOM 1383 N N . LEU A 1 171 ? 17.410 1.640 -7.752 1.00 85.81 171 LEU A N 1
ATOM 1384 C CA . LEU A 1 171 ? 17.878 2.944 -8.228 1.00 85.81 171 LEU A CA 1
ATOM 1385 C C . LEU A 1 171 ? 18.951 3.550 -7.322 1.00 85.81 171 LEU A C 1
ATOM 1387 O O . LEU A 1 171 ? 19.923 4.141 -7.802 1.00 85.81 171 LEU A O 1
ATOM 1391 N N . LYS A 1 172 ? 18.803 3.379 -6.005 1.00 87.00 172 LYS A N 1
ATOM 1392 C CA . LYS A 1 172 ? 19.808 3.824 -5.042 1.00 87.00 172 LYS A CA 1
ATOM 1393 C C . LYS A 1 172 ? 21.143 3.101 -5.249 1.00 87.00 172 LYS A C 1
ATOM 1395 O O . LYS A 1 172 ? 22.179 3.754 -5.309 1.00 87.00 172 LYS A O 1
ATOM 1400 N N . ASN A 1 173 ? 21.111 1.781 -5.427 1.00 84.88 173 ASN A N 1
ATOM 1401 C CA . ASN A 1 173 ? 22.323 0.987 -5.634 1.00 84.88 173 ASN A CA 1
ATOM 1402 C C . ASN A 1 173 ? 23.010 1.289 -6.974 1.00 84.88 173 ASN A C 1
ATOM 1404 O O . ASN A 1 173 ? 24.234 1.255 -7.042 1.00 84.88 173 ASN A O 1
ATOM 1408 N N . GLU A 1 174 ? 22.255 1.584 -8.033 1.00 82.00 174 GLU A N 1
ATOM 1409 C CA . GLU A 1 174 ? 22.832 2.002 -9.320 1.00 82.00 174 GLU A CA 1
ATOM 1410 C C . GLU A 1 174 ? 23.516 3.373 -9.220 1.00 82.00 174 GLU A C 1
ATOM 1412 O O . GLU A 1 174 ? 24.604 3.563 -9.760 1.00 82.00 174 GLU A O 1
ATOM 1417 N N . THR A 1 175 ? 22.934 4.304 -8.458 1.00 77.06 175 THR A N 1
ATOM 1418 C CA . THR A 1 175 ? 23.546 5.620 -8.212 1.00 77.06 175 THR A CA 1
ATOM 1419 C C . THR A 1 175 ? 24.855 5.492 -7.425 1.00 77.06 175 THR A C 1
ATOM 1421 O O . THR A 1 175 ? 25.844 6.130 -7.778 1.00 77.06 175 THR A O 1
ATOM 1424 N N . ASP A 1 176 ? 24.891 4.624 -6.408 1.00 73.69 176 ASP A N 1
ATOM 1425 C CA . ASP A 1 176 ? 26.081 4.390 -5.576 1.00 73.69 176 ASP A CA 1
ATOM 1426 C C . ASP A 1 176 ? 27.223 3.677 -6.336 1.00 73.69 176 ASP A C 1
ATOM 1428 O O . ASP A 1 176 ? 28.382 3.815 -5.960 1.00 73.69 176 ASP A O 1
ATOM 1432 N N . LYS A 1 177 ? 26.929 2.924 -7.408 1.00 67.50 177 LYS A N 1
ATOM 1433 C CA . LYS A 1 177 ? 27.952 2.310 -8.285 1.00 67.50 177 LYS A CA 1
ATOM 1434 C C . LYS A 1 177 ? 28.566 3.299 -9.283 1.00 67.50 177 LYS A C 1
ATOM 1436 O O . LYS A 1 177 ? 29.633 3.020 -9.827 1.00 67.50 177 LYS A O 1
ATOM 1441 N N . ALA A 1 178 ? 27.867 4.393 -9.581 1.00 61.47 178 ALA A N 1
ATOM 1442 C CA . ALA A 1 178 ? 28.264 5.374 -10.589 1.00 61.47 178 ALA A CA 1
ATOM 1443 C C . ALA A 1 178 ? 29.103 6.542 -10.028 1.00 61.47 178 ALA A C 1
ATOM 1445 O O . ALA A 1 178 ? 29.604 7.346 -10.818 1.00 61.47 178 ALA A O 1
ATOM 1446 N N . GLY A 1 179 ? 29.238 6.650 -8.699 1.00 49.31 179 GLY A N 1
ATOM 1447 C CA . GLY A 1 179 ? 30.052 7.653 -7.994 1.00 49.31 179 GLY A CA 1
ATOM 1448 C C . GLY A 1 179 ? 31.332 7.074 -7.410 1.00 49.31 179 GLY A C 1
ATOM 1449 O O . GLY A 1 179 ? 32.348 7.804 -7.432 1.00 49.31 179 GLY A O 1
#

Foldseek 3Di:
DDFDDDDDDQDPVNVVVVVVVVCVVCVVVVHDDDPPDDDPDDDDDDPVVVLLVVQAPDWDWDDDPPDIRIDGHGDFPDDQFDFDAPPVQQWTKDFLVLADAPDAQQFWKWDQDPVVRDTDTDHDHRDGHHPVRSVVVVVVDGIITGHPVCVVSSSVSSVVVRVVVSVVVVVVVVVVVVD